Protein AF-A0A5D6YA56-F1 (afdb_monomer)

pLDDT: mean 70.54, std 14.32, range [42.66, 90.62]

Foldseek 3Di:
DDDDDDDDDPPPPPPPPPDPPPDPDPDDDDDPDPPQPDDPDVQWDWFQEVPQGIDIWHDAAFWFADQPGTFAQQDVSQNQGWHWDQDPVRGIGTYGHHDDPQQPPPLVDVQWDWDQDVPPGIDIDRDDD

Mean predicted aligned error: 18.01 Å

Sequence (129 aa):
MFGKKLIVIAATAALALGSISAKESTVHVRVHTNSKVVCNGPGQSPMSVEGAGTYCVSGQACVANIANGACPGPQPGLESGSHCGIVKTGVYGCKPGPPPAAGAAKCDGPGQSPMSVEGAGTYCVTGQA

Structure (mmCIF, N/CA/C/O backbone):
data_AF-A0A5D6YA56-F1
#
_entry.id   AF-A0A5D6YA56-F1
#
loop_
_atom_site.group_PDB
_atom_site.id
_atom_site.type_symbol
_atom_site.label_atom_id
_atom_site.label_alt_id
_atom_site.label_comp_id
_atom_site.label_asym_id
_atom_site.label_entity_id
_atom_site.label_seq_id
_atom_site.pdbx_PDB_ins_code
_atom_site.Cartn_x
_atom_site.Cartn_y
_atom_site.Cartn_z
_atom_site.occupancy
_atom_site.B_iso_or_equiv
_atom_site.auth_seq_id
_atom_site.auth_comp_id
_atom_site.auth_asym_id
_atom_site.auth_atom_id
_atom_site.pdbx_PDB_model_num
ATOM 1 N N . MET A 1 1 ? -78.489 -27.422 -23.782 1.00 45.56 1 MET A N 1
ATOM 2 C CA . MET A 1 1 ? -77.485 -28.030 -24.688 1.00 45.56 1 MET A CA 1
ATOM 3 C C . MET A 1 1 ? -77.069 -26.984 -25.720 1.00 45.56 1 MET A C 1
ATOM 5 O O . MET A 1 1 ? -77.927 -26.187 -26.064 1.00 45.56 1 MET A O 1
ATOM 9 N N . PHE A 1 2 ? -75.812 -27.021 -26.191 1.00 42.66 2 PHE A N 1
ATOM 10 C CA . PHE A 1 2 ? -75.129 -26.074 -27.110 1.00 42.66 2 PHE A CA 1
ATOM 11 C C . PHE A 1 2 ? -74.701 -24.743 -26.457 1.00 42.66 2 PHE A C 1
ATOM 13 O O . PHE A 1 2 ? -75.532 -23.903 -26.170 1.00 42.66 2 PHE A O 1
ATOM 20 N N . GLY A 1 3 ? -73.435 -24.446 -26.149 1.00 49.12 3 GLY A N 1
ATOM 21 C CA . GLY A 1 3 ? -72.171 -25.053 -26.558 1.00 49.12 3 GLY A CA 1
ATOM 22 C C . GLY A 1 3 ? -71.600 -24.407 -27.824 1.00 49.12 3 GLY A C 1
ATOM 23 O O . GLY A 1 3 ? -71.854 -24.932 -28.899 1.00 49.12 3 GLY A O 1
ATOM 24 N N . LYS A 1 4 ? -70.816 -23.323 -27.670 1.00 46.84 4 LYS A N 1
ATOM 25 C CA . LYS A 1 4 ? -69.603 -22.909 -28.434 1.00 46.84 4 LYS A CA 1
ATOM 26 C C . LYS A 1 4 ? -69.393 -21.393 -28.297 1.00 46.84 4 LYS A C 1
ATOM 28 O O . LYS A 1 4 ? -70.292 -20.615 -28.560 1.00 46.84 4 LYS A O 1
ATOM 33 N N . LYS A 1 5 ? -68.273 -20.987 -27.690 1.00 49.75 5 LYS A N 1
ATOM 34 C CA . LYS A 1 5 ? -67.079 -20.437 -28.368 1.00 49.75 5 LYS A CA 1
ATOM 35 C C . LYS A 1 5 ? -67.370 -19.177 -29.191 1.00 49.75 5 LYS A C 1
ATOM 37 O O . LYS A 1 5 ? -67.872 -19.303 -30.297 1.00 49.75 5 LYS A O 1
ATOM 42 N N . LEU A 1 6 ? -66.891 -18.028 -28.711 1.00 50.19 6 LEU A N 1
ATOM 43 C CA . LEU A 1 6 ? -66.033 -17.120 -29.486 1.00 50.19 6 LEU A CA 1
ATOM 44 C C . LEU A 1 6 ? -65.494 -16.016 -28.570 1.00 50.19 6 LEU A C 1
ATOM 46 O O . LEU A 1 6 ? -66.195 -15.097 -28.163 1.00 50.19 6 LEU A O 1
ATOM 50 N N . ILE A 1 7 ? -64.220 -16.175 -28.226 1.00 55.16 7 ILE A N 1
ATOM 51 C CA . ILE A 1 7 ? -63.355 -15.141 -27.672 1.00 55.16 7 ILE A CA 1
ATOM 52 C C . ILE A 1 7 ? -63.102 -14.156 -28.818 1.00 55.16 7 ILE A C 1
ATOM 54 O O . ILE A 1 7 ? -62.501 -14.541 -29.820 1.00 55.16 7 ILE A O 1
ATOM 58 N N . VAL A 1 8 ? -63.567 -12.913 -28.691 1.00 51.69 8 VAL A N 1
ATOM 59 C CA . VAL A 1 8 ? -63.155 -11.814 -29.572 1.00 51.69 8 VAL A CA 1
ATOM 60 C C . VAL A 1 8 ? -62.307 -10.860 -28.744 1.00 51.69 8 VAL A C 1
ATOM 62 O O . VAL A 1 8 ? -62.794 -10.152 -27.867 1.00 51.69 8 VAL A O 1
ATOM 65 N N . ILE A 1 9 ? -61.005 -10.913 -29.012 1.00 54.94 9 ILE A N 1
ATOM 66 C CA . ILE A 1 9 ? -59.979 -10.022 -28.481 1.00 54.94 9 ILE A CA 1
ATOM 67 C C . ILE A 1 9 ? -60.150 -8.679 -29.196 1.00 54.94 9 ILE A C 1
ATOM 69 O O . ILE A 1 9 ? -59.731 -8.530 -30.341 1.00 54.94 9 ILE A O 1
ATOM 73 N N . ALA A 1 10 ? -60.773 -7.704 -28.539 1.00 49.94 10 ALA A N 1
ATOM 74 C CA . ALA A 1 10 ? -60.704 -6.312 -28.967 1.00 49.94 10 ALA A CA 1
ATOM 75 C C . ALA A 1 10 ? -59.500 -5.667 -28.269 1.00 49.94 10 ALA A C 1
ATOM 77 O O . ALA A 1 10 ? -59.601 -5.165 -27.153 1.00 49.94 10 ALA A O 1
ATOM 78 N N . ALA A 1 11 ? -58.332 -5.736 -28.908 1.00 53.62 11 ALA A N 1
ATOM 79 C CA . ALA A 1 11 ? -57.149 -5.008 -28.470 1.00 53.62 11 ALA A CA 1
ATOM 80 C C . ALA A 1 11 ? -57.331 -3.516 -28.788 1.00 53.62 11 ALA A C 1
ATO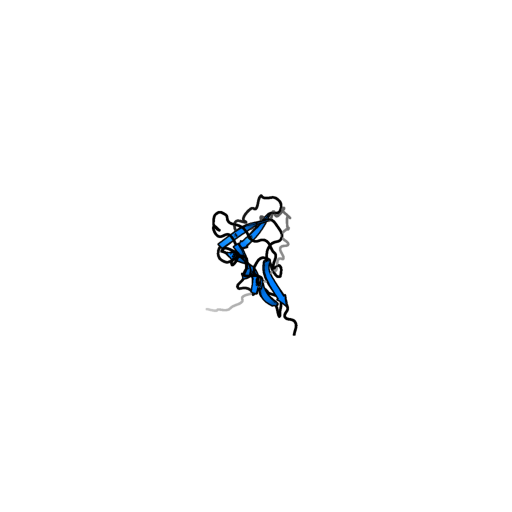M 82 O O . ALA A 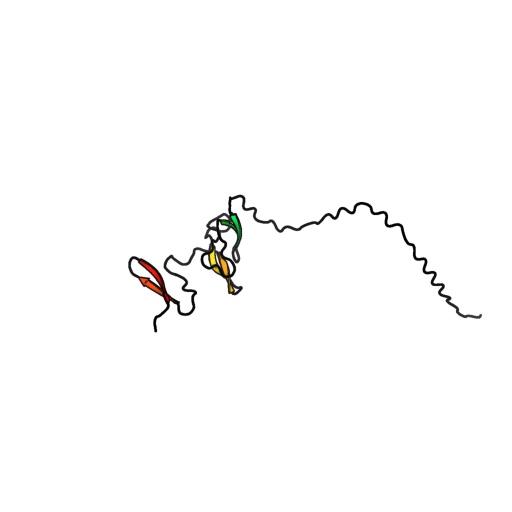1 11 ? -56.853 -3.014 -29.803 1.00 53.62 11 ALA A O 1
ATOM 83 N N . THR A 1 12 ? -58.048 -2.791 -27.931 1.00 56.16 12 THR A N 1
ATOM 84 C CA . THR A 1 12 ? -58.020 -1.328 -27.938 1.00 56.16 12 THR A CA 1
ATOM 85 C C . THR A 1 12 ? -56.740 -0.881 -27.246 1.00 56.16 12 THR A C 1
ATOM 87 O O . THR A 1 12 ? -56.694 -0.721 -26.027 1.00 56.16 12 THR A O 1
ATOM 90 N N . ALA A 1 13 ? -55.677 -0.712 -28.030 1.00 53.12 13 ALA A N 1
ATOM 91 C CA . ALA A 1 13 ? -54.475 -0.014 -27.601 1.00 53.12 13 ALA A CA 1
ATOM 92 C C . ALA A 1 13 ? -54.802 1.480 -27.450 1.00 53.12 13 ALA A C 1
ATOM 94 O O . ALA A 1 13 ? -54.577 2.280 -28.354 1.00 53.12 13 ALA A O 1
ATOM 95 N N . ALA A 1 14 ? -55.369 1.863 -26.306 1.00 55.91 14 ALA A N 1
ATOM 96 C CA . ALA A 1 14 ? -55.346 3.253 -25.887 1.00 55.91 14 ALA A CA 1
ATOM 97 C C . ALA A 1 14 ? -53.912 3.556 -25.437 1.00 55.91 14 ALA A C 1
ATOM 99 O O . ALA A 1 14 ? -53.522 3.227 -24.316 1.00 55.91 14 ALA A O 1
ATOM 100 N N . LEU A 1 15 ? -53.108 4.146 -26.328 1.00 51.22 15 LEU A N 1
ATOM 101 C CA . LEU A 1 15 ? -51.877 4.829 -25.937 1.00 51.22 15 LEU A CA 1
ATOM 102 C C . LEU A 1 15 ? -52.280 6.008 -25.046 1.00 51.22 15 LEU A C 1
ATOM 104 O O 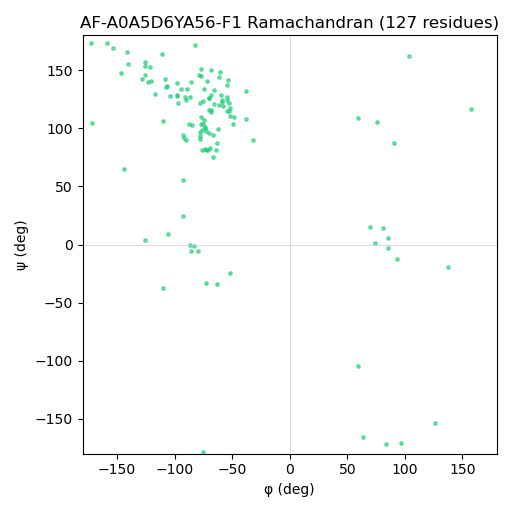. LEU A 1 15 ? -52.507 7.121 -25.517 1.00 51.22 15 LEU A O 1
ATOM 108 N N . ALA A 1 16 ? -52.415 5.750 -23.748 1.00 54.84 16 ALA A N 1
ATOM 109 C CA . ALA A 1 16 ? -52.488 6.795 -22.751 1.00 54.84 16 ALA A CA 1
ATOM 110 C C . ALA A 1 16 ? -51.118 7.485 -22.721 1.00 54.84 16 ALA A C 1
ATOM 112 O O . ALA A 1 16 ? -50.193 7.038 -22.046 1.00 54.84 16 ALA A O 1
ATOM 113 N N . LEU A 1 17 ? -50.982 8.574 -23.482 1.00 58.91 17 LEU A N 1
ATOM 114 C CA . LEU A 1 17 ? -49.954 9.588 -23.266 1.00 58.91 17 LEU A CA 1
ATOM 115 C C . LEU A 1 17 ? -50.284 10.275 -21.934 1.00 58.91 17 LEU A C 1
ATOM 117 O O . LEU A 1 17 ? -50.866 11.355 -21.891 1.00 58.91 17 LEU A O 1
ATOM 121 N N . GLY A 1 18 ? -49.993 9.577 -20.835 1.00 52.16 18 GLY A N 1
ATOM 122 C CA . GLY A 1 18 ? -50.039 10.133 -19.495 1.00 52.16 18 GLY A CA 1
ATOM 123 C C . GLY A 1 18 ? -49.027 11.264 -19.421 1.00 52.16 18 GLY A C 1
ATOM 124 O O . GLY A 1 18 ? -47.840 11.060 -19.675 1.00 52.16 18 GLY A O 1
ATOM 125 N N . SER A 1 19 ? -49.515 12.462 -19.126 1.00 55.66 19 SER A N 1
ATOM 126 C CA . SER A 1 19 ? -48.733 13.679 -18.968 1.00 55.66 19 SER A CA 1
ATOM 127 C C . SER A 1 19 ? -47.533 13.412 -18.058 1.00 55.66 19 SER A C 1
ATOM 129 O O . SER A 1 19 ? -47.697 13.221 -16.852 1.00 55.66 19 SER A O 1
ATOM 131 N N . ILE A 1 20 ? -46.319 13.409 -18.614 1.00 52.16 20 ILE A N 1
ATOM 132 C CA . ILE A 1 20 ? -45.094 13.448 -17.813 1.00 52.16 20 ILE A CA 1
ATOM 133 C C . ILE A 1 20 ? -44.976 14.849 -17.213 1.00 52.16 20 ILE A C 1
ATOM 135 O O . ILE A 1 20 ? -44.294 15.730 -17.726 1.00 52.16 20 ILE A O 1
ATOM 139 N N . SER A 1 21 ? -45.704 15.071 -16.120 1.00 53.81 21 SER A N 1
ATOM 140 C CA . SER A 1 21 ? -45.445 16.184 -15.220 1.00 53.81 21 SER A CA 1
ATOM 141 C C . SER A 1 21 ? -44.045 15.964 -14.661 1.00 53.81 21 SER A C 1
ATOM 143 O O . SER A 1 21 ? -43.862 15.148 -13.757 1.00 53.81 21 SER A O 1
ATOM 145 N N . ALA A 1 22 ? -43.058 16.654 -15.234 1.00 58.97 22 ALA A N 1
ATOM 146 C CA . ALA A 1 22 ? -41.681 16.672 -14.768 1.00 58.97 22 ALA A CA 1
ATOM 147 C C . ALA A 1 22 ? -41.635 17.312 -13.373 1.00 58.97 22 ALA A C 1
ATOM 149 O O . ALA A 1 22 ? -41.378 18.501 -13.210 1.00 58.97 22 ALA A O 1
ATOM 150 N N . LYS A 1 23 ? -41.953 16.514 -12.353 1.00 51.28 23 LYS A N 1
ATOM 151 C CA . LYS A 1 23 ? -41.644 16.839 -10.970 1.00 51.28 23 LYS A CA 1
ATOM 152 C C . LYS A 1 23 ? -40.152 16.585 -10.815 1.00 51.28 23 LYS A C 1
ATOM 154 O O . LYS A 1 23 ? -39.686 15.494 -11.133 1.00 51.28 23 LYS A O 1
ATOM 159 N N . GLU A 1 24 ? -39.429 17.614 -10.396 1.00 64.06 24 GLU A N 1
ATOM 160 C CA . GLU A 1 24 ? -38.013 17.571 -10.043 1.00 64.06 24 GLU A CA 1
ATOM 161 C C . GLU A 1 24 ? -37.688 16.258 -9.311 1.00 64.06 24 GLU A C 1
ATOM 163 O O . GLU A 1 24 ? -38.153 16.006 -8.199 1.00 64.06 24 GLU A O 1
ATOM 168 N N . SER A 1 25 ? -36.978 15.366 -10.003 1.00 62.69 25 SER A N 1
ATOM 169 C CA . SER A 1 25 ? -36.651 14.037 -9.501 1.00 62.69 25 SER A CA 1
ATOM 170 C C . SER A 1 25 ? -35.302 14.124 -8.807 1.00 62.69 25 SER A C 1
ATOM 172 O O . SER A 1 25 ? -34.255 13.993 -9.441 1.00 62.69 25 SER A O 1
ATOM 174 N N . THR A 1 26 ? -35.315 14.376 -7.500 1.00 69.69 26 THR A N 1
ATOM 175 C CA . THR A 1 26 ? -34.100 14.390 -6.685 1.00 69.69 26 THR A CA 1
ATOM 176 C C . THR A 1 26 ? -33.612 12.954 -6.475 1.00 69.69 26 THR A C 1
ATOM 178 O O . THR A 1 26 ? -34.132 12.180 -5.670 1.00 69.69 26 THR A O 1
ATOM 181 N N . VAL A 1 27 ? -32.605 12.553 -7.254 1.00 74.94 2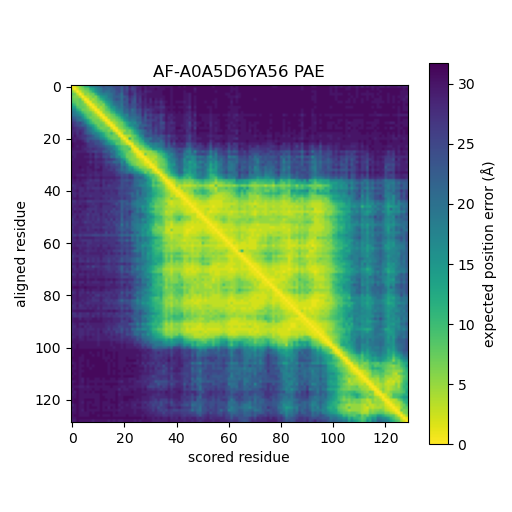7 VAL A N 1
ATOM 182 C CA . VAL A 1 27 ? -31.978 11.232 -7.130 1.00 74.94 27 VAL A CA 1
ATOM 183 C C . VAL A 1 27 ? -31.041 11.241 -5.925 1.00 74.94 27 VAL A C 1
ATOM 185 O O . VAL A 1 27 ? -29.932 11.770 -5.976 1.00 74.94 27 VAL A O 1
ATOM 188 N N . HIS A 1 28 ? -31.478 10.629 -4.828 1.00 70.69 28 HIS A N 1
ATOM 189 C CA . HIS A 1 28 ? -30.621 10.381 -3.673 1.00 70.69 28 HIS A CA 1
ATOM 190 C C . HIS A 1 28 ? -29.704 9.181 -3.948 1.00 70.69 28 HIS A C 1
ATOM 192 O O . HIS A 1 28 ? -30.090 8.027 -3.758 1.00 70.69 28 HIS A O 1
ATOM 198 N N . VAL A 1 29 ? -28.470 9.445 -4.385 1.00 80.31 29 VAL A N 1
ATOM 199 C CA . VAL A 1 29 ? -27.436 8.410 -4.520 1.00 80.31 29 VAL A CA 1
ATOM 200 C C . VAL A 1 29 ? -26.926 8.035 -3.126 1.00 80.31 29 VAL A C 1
ATOM 202 O O . VAL A 1 29 ? -26.194 8.794 -2.492 1.00 80.31 29 VAL A O 1
ATOM 205 N N . ARG A 1 30 ? -27.298 6.848 -2.633 1.00 68.25 30 ARG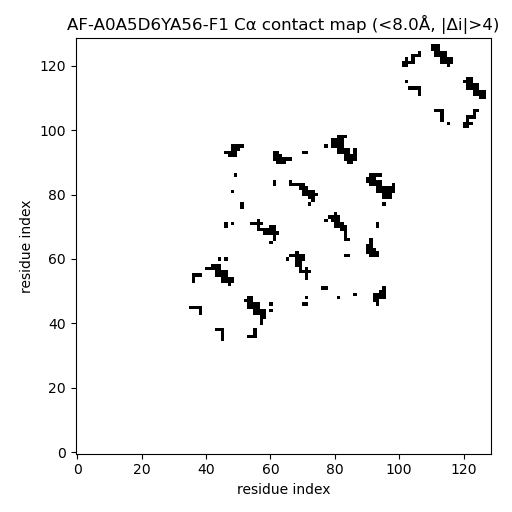 A N 1
ATOM 206 C CA . ARG A 1 30 ? -26.676 6.261 -1.438 1.00 68.25 30 ARG A CA 1
ATOM 207 C C . ARG A 1 30 ? -25.331 5.659 -1.823 1.00 68.25 30 ARG A C 1
ATOM 209 O O . ARG A 1 30 ? -25.255 4.510 -2.248 1.00 68.25 30 ARG A O 1
ATOM 216 N N . VAL A 1 31 ? -24.265 6.438 -1.672 1.00 74.00 31 VAL A N 1
ATOM 217 C CA . VAL A 1 31 ? -22.906 5.905 -1.780 1.00 74.00 31 VAL A CA 1
ATOM 218 C C . VAL A 1 31 ? -22.595 5.158 -0.487 1.00 74.00 31 VAL A C 1
ATOM 220 O O . VAL A 1 31 ? -22.433 5.760 0.571 1.00 74.00 31 VAL A O 1
ATOM 223 N N . HIS A 1 32 ? -22.515 3.833 -0.569 1.00 55.94 32 HIS A N 1
ATOM 224 C CA . HIS A 1 32 ? -21.925 3.020 0.488 1.00 55.94 32 HIS A CA 1
ATOM 225 C C . HIS A 1 32 ? -20.406 3.215 0.440 1.00 55.94 32 HIS A C 1
ATOM 227 O O . HIS A 1 32 ? -19.681 2.431 -0.167 1.00 55.94 32 HIS A O 1
ATOM 233 N N . THR A 1 33 ? -19.906 4.293 1.042 1.00 59.50 33 THR A N 1
ATOM 234 C CA . THR A 1 33 ? -18.469 4.431 1.275 1.00 59.50 33 THR A CA 1
ATOM 235 C C . THR A 1 33 ? -18.100 3.510 2.432 1.00 59.50 33 THR A C 1
ATOM 237 O O . THR A 1 33 ? -18.396 3.817 3.586 1.00 59.50 33 THR A O 1
ATOM 240 N N . ASN A 1 34 ? -17.482 2.364 2.129 1.00 62.34 34 ASN A N 1
ATOM 241 C CA . ASN A 1 34 ? -16.762 1.572 3.126 1.00 62.34 34 ASN A CA 1
ATOM 242 C C . ASN A 1 34 ? -15.789 2.525 3.834 1.00 62.34 34 ASN A C 1
ATOM 244 O O . ASN A 1 34 ? -14.994 3.157 3.141 1.00 62.34 34 ASN A O 1
ATOM 248 N N . SER A 1 35 ? -15.961 2.714 5.147 1.00 55.47 35 SER A N 1
ATOM 249 C CA . SER A 1 35 ? -15.332 3.731 5.998 1.00 55.47 35 SER A CA 1
ATOM 250 C C . SER A 1 35 ? -13.920 4.095 5.537 1.00 55.47 35 SER A C 1
ATOM 252 O O . SER A 1 35 ? -12.936 3.462 5.913 1.00 55.47 35 SER A O 1
ATOM 254 N N . LYS A 1 36 ? -13.824 5.104 4.665 1.00 56.28 36 LYS A N 1
ATOM 255 C CA . LYS A 1 36 ? -12.556 5.544 4.094 1.00 56.28 36 LYS A CA 1
ATOM 256 C C . LYS A 1 36 ? -11.744 6.099 5.246 1.00 56.28 36 LYS A C 1
ATOM 258 O O . LYS A 1 36 ? -12.181 7.050 5.888 1.00 56.28 36 LYS A O 1
ATOM 263 N N . VAL A 1 37 ? -10.573 5.523 5.497 1.00 71.81 37 VAL A N 1
ATOM 264 C CA . VAL A 1 37 ? -9.609 6.115 6.422 1.00 71.81 37 VAL A CA 1
ATOM 265 C C . VAL A 1 37 ? -9.373 7.561 5.982 1.00 71.81 37 VAL A C 1
ATOM 267 O O . VAL A 1 37 ? -8.941 7.828 4.854 1.00 71.81 37 VAL A O 1
ATOM 270 N N . VAL A 1 38 ? -9.771 8.499 6.844 1.00 76.75 38 VAL A N 1
ATOM 271 C CA . VAL A 1 38 ? -9.646 9.932 6.589 1.00 76.75 38 VAL A CA 1
ATOM 272 C C . VAL A 1 38 ? -8.265 10.357 7.057 1.00 76.75 38 VAL A C 1
ATOM 274 O O . VAL A 1 38 ? -8.002 10.478 8.251 1.00 76.75 38 VAL A O 1
ATOM 277 N N . CYS A 1 39 ? -7.373 10.560 6.096 1.00 84.12 39 CYS A N 1
ATOM 278 C CA . CYS A 1 39 ? -6.040 11.069 6.358 1.00 84.12 39 CYS A CA 1
ATOM 279 C C . CYS A 1 39 ? -6.087 12.594 6.415 1.00 84.12 39 CYS A C 1
ATOM 281 O O . CYS A 1 39 ? -6.202 13.254 5.388 1.00 84.12 39 CYS A O 1
ATOM 283 N N . ASN A 1 40 ? -6.046 13.136 7.631 1.00 81.00 40 ASN A N 1
ATOM 284 C CA . ASN A 1 40 ? -6.163 14.575 7.889 1.00 81.00 40 ASN A CA 1
ATOM 285 C C . ASN A 1 40 ? -4.821 15.319 7.784 1.00 81.00 40 ASN A C 1
ATOM 287 O O . ASN A 1 40 ? -4.785 16.542 7.900 1.00 81.00 40 ASN A O 1
ATOM 291 N N . GLY A 1 41 ? -3.710 14.599 7.600 1.00 78.12 41 GLY A N 1
ATOM 292 C CA . GLY A 1 41 ? -2.394 15.214 7.455 1.00 78.12 41 GLY A CA 1
ATOM 293 C C . GLY A 1 41 ? -2.178 15.807 6.055 1.00 78.12 41 GLY A C 1
ATOM 294 O O . GLY A 1 41 ? -2.631 15.224 5.066 1.00 78.12 41 GLY A O 1
ATOM 295 N N . PRO A 1 42 ? -1.456 16.936 5.933 1.00 74.81 42 PRO A N 1
ATOM 296 C CA . PRO A 1 42 ? -1.109 17.504 4.636 1.00 74.81 42 PRO A CA 1
ATOM 297 C C . PRO A 1 42 ? -0.280 16.503 3.822 1.00 74.81 42 PRO A C 1
ATOM 299 O O . PRO A 1 42 ? 0.708 15.955 4.309 1.00 74.81 42 PRO A O 1
ATOM 302 N N . GLY A 1 43 ? -0.703 16.246 2.582 1.00 77.56 43 GLY A N 1
ATOM 303 C CA . GLY A 1 43 ? -0.026 15.300 1.691 1.00 77.56 43 GLY A CA 1
ATOM 304 C C . GLY A 1 43 ? -0.159 13.829 2.099 1.00 77.56 43 GLY A C 1
ATOM 305 O O . GLY A 1 43 ? 0.594 12.998 1.589 1.00 77.56 43 GLY A O 1
ATOM 306 N N . GLN A 1 44 ? -1.091 13.492 2.999 1.00 86.12 44 GLN A N 1
ATOM 307 C CA . GLN A 1 44 ? -1.386 12.101 3.316 1.00 86.12 44 GLN A CA 1
ATOM 308 C C . GLN A 1 44 ? -2.405 11.502 2.352 1.00 86.12 44 GLN A C 1
ATOM 310 O O . GLN A 1 44 ? -3.410 12.121 2.003 1.00 86.12 44 GLN A O 1
ATOM 315 N N . SER A 1 45 ? -2.168 10.253 1.970 1.00 85.38 45 SER A N 1
ATOM 316 C CA . SER A 1 45 ? -3.094 9.447 1.183 1.00 85.38 45 SER A CA 1
ATOM 317 C C . SER A 1 45 ? -3.387 8.127 1.894 1.00 85.38 45 SER A C 1
ATOM 319 O O . SER A 1 45 ? -2.510 7.586 2.573 1.00 85.38 45 SER A O 1
ATOM 321 N N . PRO A 1 46 ? -4.614 7.593 1.765 1.00 86.25 46 PRO A N 1
ATOM 322 C CA . PRO A 1 46 ? -4.919 6.261 2.260 1.00 86.25 46 PRO A CA 1
ATOM 323 C C . PRO A 1 46 ? -4.167 5.226 1.415 1.00 86.25 46 PRO A C 1
ATOM 325 O O . PRO A 1 46 ? -4.273 5.232 0.190 1.00 86.25 46 PRO A O 1
ATOM 328 N N . MET A 1 47 ? -3.438 4.326 2.069 1.00 86.94 47 MET A N 1
ATOM 329 C CA . MET A 1 47 ? -2.766 3.191 1.447 1.00 86.94 47 MET A CA 1
ATOM 330 C C . MET A 1 47 ? -3.212 1.876 2.061 1.00 86.94 47 MET A C 1
ATOM 332 O O . MET A 1 47 ? -3.352 1.766 3.277 1.00 86.94 47 MET A O 1
ATOM 336 N N . SER A 1 48 ? -3.397 0.867 1.212 1.00 87.00 48 SER A N 1
ATOM 337 C CA . SER A 1 48 ? -3.749 -0.479 1.651 1.00 87.00 48 SER A CA 1
ATOM 338 C C . SER A 1 48 ? -2.491 -1.317 1.873 1.00 87.00 48 SER A C 1
ATOM 340 O O . SER A 1 48 ? -1.628 -1.410 1.001 1.00 87.00 48 SER A O 1
ATOM 342 N N . VAL A 1 49 ? -2.389 -1.911 3.056 1.00 86.31 49 VAL A N 1
ATOM 343 C CA . VAL A 1 49 ? -1.321 -2.815 3.473 1.00 86.31 49 VAL A CA 1
ATOM 344 C C . VAL A 1 49 ? -1.858 -4.242 3.431 1.00 86.31 49 VAL A C 1
ATOM 346 O O . VAL A 1 49 ? -2.904 -4.540 4.018 1.00 86.31 49 VAL A O 1
ATOM 349 N N . GLU A 1 50 ? -1.140 -5.128 2.740 1.00 86.56 50 GLU A N 1
ATOM 350 C CA . GLU A 1 50 ? -1.558 -6.512 2.504 1.00 86.56 50 GLU A CA 1
ATOM 351 C C . GLU A 1 50 ? -1.868 -7.230 3.829 1.00 86.56 50 GLU A C 1
ATOM 353 O O . GLU A 1 50 ? -0.988 -7.441 4.655 1.00 86.56 50 GLU A O 1
ATOM 358 N N . GLY A 1 51 ? -3.126 -7.617 4.051 1.00 81.94 51 GLY A N 1
ATOM 359 C CA . GLY A 1 51 ? -3.525 -8.366 5.248 1.00 81.94 51 GLY A CA 1
ATOM 360 C C . GLY A 1 51 ? -3.592 -7.563 6.554 1.00 81.94 51 GLY A C 1
ATOM 361 O O . GLY A 1 51 ? -3.941 -8.148 7.573 1.00 81.94 51 GLY A O 1
ATOM 362 N N . ALA A 1 52 ? -3.310 -6.255 6.535 1.00 84.25 52 ALA A N 1
ATOM 363 C CA . ALA A 1 52 ? -3.436 -5.388 7.711 1.00 84.25 52 ALA A CA 1
ATOM 364 C C . ALA A 1 52 ? -4.605 -4.393 7.587 1.00 84.25 52 ALA A C 1
ATOM 366 O O . ALA A 1 52 ? -5.326 -4.165 8.552 1.00 84.25 52 ALA A O 1
ATOM 367 N N . GLY A 1 53 ? -4.860 -3.860 6.386 1.00 85.94 53 GLY A N 1
ATOM 368 C CA . GLY A 1 53 ? -5.969 -2.933 6.141 1.00 85.94 53 GLY A CA 1
ATOM 369 C C . GLY A 1 53 ? -5.511 -1.633 5.495 1.00 85.94 53 GLY A C 1
ATOM 370 O O . GLY A 1 53 ? -4.511 -1.611 4.785 1.00 85.94 53 GLY A O 1
ATOM 371 N N . THR A 1 54 ? -6.254 -0.548 5.700 1.00 87.62 54 THR A N 1
ATOM 372 C CA . THR A 1 54 ? -5.950 0.761 5.104 1.00 87.62 54 THR A CA 1
ATOM 373 C C . THR A 1 54 ? -5.403 1.705 6.166 1.00 87.62 54 THR A C 1
ATOM 375 O O . THR A 1 54 ? -5.953 1.787 7.257 1.00 87.62 54 THR A O 1
ATOM 378 N N . TYR A 1 55 ? -4.347 2.439 5.834 1.00 88.88 55 TYR A N 1
ATOM 379 C CA . TYR A 1 55 ? -3.634 3.333 6.743 1.00 88.88 55 TYR A CA 1
ATOM 380 C C . TYR A 1 55 ? -3.211 4.606 6.025 1.00 88.88 55 TYR A C 1
ATOM 382 O O . TYR A 1 55 ? -3.208 4.664 4.798 1.00 88.88 55 TYR A O 1
ATOM 390 N N . CYS A 1 56 ? -2.823 5.630 6.775 1.00 89.25 56 CYS A N 1
ATOM 391 C CA . CYS A 1 56 ? -2.356 6.875 6.180 1.00 89.25 56 CYS A CA 1
ATOM 392 C C . CYS A 1 56 ? -0.850 6.846 5.939 1.00 89.25 56 CYS A C 1
ATOM 394 O O . CYS A 1 56 ? -0.074 6.469 6.820 1.00 89.25 56 CYS A O 1
ATOM 396 N N . VAL A 1 57 ? -0.442 7.272 4.744 1.00 89.31 57 VAL A N 1
ATOM 397 C CA . VAL A 1 57 ? 0.961 7.444 4.364 1.00 89.31 57 VAL A CA 1
ATOM 398 C C . VAL A 1 57 ? 1.176 8.836 3.789 1.00 89.31 57 VAL A C 1
ATOM 400 O O . VAL A 1 57 ? 0.321 9.349 3.070 1.00 89.31 57 VAL A O 1
ATOM 403 N N . SER A 1 58 ? 2.317 9.440 4.103 1.00 87.06 58 SER A N 1
ATOM 404 C CA . SER A 1 58 ? 2.764 10.692 3.494 1.00 87.06 58 SER A CA 1
ATOM 405 C C . SER A 1 58 ? 3.749 10.402 2.363 1.00 87.06 58 SER A C 1
ATOM 407 O O . SER A 1 58 ? 4.640 9.569 2.524 1.00 87.06 58 SER A O 1
ATOM 409 N N . GLY A 1 59 ? 3.636 11.131 1.253 1.00 84.56 59 GLY A N 1
ATOM 410 C CA . GLY A 1 59 ? 4.544 11.011 0.108 1.00 84.56 59 GLY A CA 1
ATOM 411 C C . GLY A 1 59 ? 4.022 10.106 -1.011 1.00 84.56 59 GLY A C 1
ATOM 412 O O . GLY A 1 59 ? 2.858 9.711 -1.030 1.00 84.56 59 GLY A O 1
ATOM 413 N N . GLN A 1 60 ? 4.885 9.815 -1.988 1.00 85.44 60 GLN A N 1
ATOM 414 C CA . GLN A 1 60 ? 4.531 8.996 -3.149 1.00 85.44 60 GLN A CA 1
ATOM 415 C C . GLN A 1 60 ? 4.295 7.549 -2.715 1.00 85.44 60 GLN A C 1
ATOM 417 O O . GLN A 1 60 ? 5.234 6.889 -2.289 1.00 85.44 60 GLN A O 1
ATOM 422 N N . ALA A 1 61 ? 3.068 7.049 -2.832 1.00 86.31 61 ALA A N 1
ATOM 423 C CA . ALA A 1 61 ? 2.725 5.697 -2.400 1.00 86.31 61 ALA A CA 1
ATOM 424 C C . ALA A 1 61 ? 3.506 4.609 -3.165 1.00 86.31 61 ALA A C 1
ATOM 426 O O . ALA A 1 61 ? 3.741 4.722 -4.370 1.00 86.31 61 ALA A O 1
ATOM 427 N N . CYS A 1 62 ? 3.863 3.529 -2.466 1.00 89.44 62 CYS A N 1
ATOM 428 C CA . CYS A 1 62 ? 4.338 2.287 -3.079 1.00 89.44 62 CYS A CA 1
ATOM 429 C C . CYS A 1 62 ? 3.176 1.588 -3.795 1.00 89.44 62 CYS A C 1
ATOM 431 O O . CYS A 1 62 ? 2.370 0.896 -3.172 1.00 89.44 62 CYS A O 1
ATOM 433 N N . VAL A 1 63 ? 3.060 1.823 -5.102 1.00 86.06 63 VAL A N 1
ATOM 434 C CA . VAL A 1 63 ? 2.002 1.261 -5.944 1.00 86.06 63 VAL A CA 1
ATOM 435 C C . VAL A 1 63 ? 2.520 0.988 -7.355 1.00 86.06 63 VAL A C 1
ATOM 437 O O . VAL A 1 63 ? 3.361 1.720 -7.880 1.00 86.06 63 VAL A O 1
ATOM 440 N N . ALA A 1 64 ? 1.986 -0.055 -7.990 1.00 85.00 64 ALA A N 1
ATOM 441 C CA . ALA A 1 64 ? 2.287 -0.440 -9.368 1.00 85.00 64 ALA A CA 1
ATOM 442 C C . ALA A 1 64 ? 3.782 -0.738 -9.591 1.00 85.00 64 ALA A C 1
ATOM 444 O O . ALA A 1 64 ? 4.250 -1.793 -9.176 1.00 85.00 64 ALA A O 1
ATOM 445 N N . ASN A 1 65 ? 4.516 0.174 -10.235 1.00 80.50 65 ASN A N 1
ATOM 446 C CA . ASN A 1 65 ? 5.938 0.023 -10.578 1.00 80.50 65 ASN A CA 1
ATOM 447 C C . ASN A 1 65 ? 6.864 0.867 -9.683 1.00 80.50 65 ASN A C 1
ATOM 449 O O . ASN A 1 65 ? 8.046 1.025 -9.977 1.00 80.50 65 ASN A O 1
ATOM 453 N N . ILE A 1 66 ? 6.328 1.463 -8.615 1.00 78.56 66 ILE A N 1
ATOM 454 C CA . ILE A 1 66 ? 7.069 2.379 -7.749 1.00 78.56 66 ILE A CA 1
ATOM 455 C C . ILE A 1 66 ? 7.688 1.598 -6.585 1.00 78.56 66 ILE A C 1
ATOM 457 O O . ILE A 1 66 ? 7.054 1.408 -5.548 1.00 78.56 66 ILE A O 1
ATOM 461 N N . ALA A 1 67 ? 8.949 1.196 -6.752 1.00 77.69 67 ALA A N 1
ATOM 462 C CA . ALA A 1 67 ? 9.720 0.470 -5.737 1.00 77.69 67 ALA A CA 1
ATOM 463 C C . ALA A 1 67 ? 10.156 1.346 -4.546 1.00 77.69 67 ALA A C 1
ATOM 465 O O . ALA A 1 67 ? 10.206 0.883 -3.411 1.00 77.69 67 ALA A O 1
ATOM 466 N N . ASN A 1 68 ? 10.429 2.632 -4.790 1.00 77.38 68 ASN A N 1
ATOM 467 C CA . ASN A 1 68 ? 10.857 3.596 -3.763 1.00 77.38 68 ASN A CA 1
ATOM 468 C C . ASN A 1 68 ? 9.678 4.366 -3.148 1.00 77.38 68 ASN A C 1
ATOM 470 O O . ASN A 1 68 ? 9.826 5.504 -2.704 1.00 77.38 68 ASN A O 1
ATOM 474 N N . GLY A 1 69 ? 8.480 3.788 -3.199 1.00 82.94 69 GLY A N 1
ATOM 475 C CA . GLY A 1 69 ? 7.290 4.427 -2.663 1.00 82.94 69 GLY A CA 1
ATOM 476 C C . GLY A 1 69 ? 7.229 4.333 -1.141 1.00 82.94 69 GLY A C 1
ATOM 477 O O . GLY A 1 69 ? 7.715 3.384 -0.527 1.00 82.94 69 GLY A O 1
ATOM 478 N N . ALA A 1 70 ? 6.592 5.320 -0.529 1.00 87.81 70 ALA A N 1
ATOM 479 C CA . ALA A 1 70 ? 6.317 5.358 0.890 1.00 87.81 70 ALA A CA 1
ATOM 480 C C . ALA A 1 70 ? 5.222 4.348 1.256 1.00 87.81 70 ALA A C 1
ATOM 482 O O . ALA A 1 70 ? 4.217 4.198 0.549 1.00 87.81 70 ALA A O 1
ATOM 483 N N . CYS A 1 71 ? 5.414 3.703 2.405 1.00 89.12 71 CYS A N 1
ATOM 484 C CA . CYS A 1 71 ? 4.426 2.856 3.053 1.00 89.12 71 CYS A CA 1
ATOM 485 C C . CYS A 1 71 ? 4.113 3.372 4.464 1.00 89.12 71 CYS A C 1
ATOM 487 O O . CYS A 1 71 ? 4.953 4.040 5.074 1.00 89.12 71 CYS A O 1
ATOM 489 N N . PRO A 1 72 ? 2.903 3.103 4.982 1.00 87.44 72 PRO A N 1
ATOM 490 C CA . PRO A 1 72 ? 2.516 3.499 6.328 1.00 87.44 72 PRO A CA 1
ATOM 491 C C . PRO A 1 72 ? 3.507 3.000 7.390 1.00 87.44 72 PRO A C 1
ATOM 493 O O . PRO A 1 72 ? 3.809 1.806 7.469 1.00 87.44 72 PRO A O 1
ATOM 496 N N . GLY A 1 73 ? 3.999 3.920 8.220 1.00 84.00 73 GLY A N 1
ATOM 497 C CA . GLY A 1 73 ? 4.829 3.590 9.377 1.00 84.00 73 GLY A CA 1
ATOM 498 C C . GLY A 1 73 ? 4.021 3.002 10.543 1.00 84.00 73 GLY A C 1
ATOM 499 O O . GLY A 1 73 ? 2.797 2.850 10.428 1.00 84.00 73 GLY A O 1
ATOM 500 N N . PRO A 1 74 ? 4.696 2.695 11.667 1.00 83.75 74 PRO A N 1
ATOM 501 C CA . PRO A 1 74 ? 4.062 2.211 12.887 1.00 83.75 74 PRO A CA 1
ATOM 502 C C . PRO A 1 74 ? 2.922 3.122 13.349 1.00 83.75 74 PRO A C 1
ATOM 504 O O . PRO A 1 74 ? 3.120 4.315 13.574 1.00 83.75 74 PRO A O 1
ATOM 507 N N . GLN A 1 75 ? 1.722 2.561 13.465 1.00 84.31 75 GLN A N 1
ATOM 508 C CA . GLN A 1 75 ? 0.516 3.274 13.897 1.00 84.31 75 GLN A CA 1
ATOM 509 C C . GLN A 1 75 ? -0.480 2.296 14.543 1.00 84.31 75 GLN A C 1
ATOM 511 O O . GLN A 1 75 ? -0.274 1.083 14.447 1.00 84.31 75 GLN A O 1
ATOM 516 N N . PRO A 1 76 ? -1.556 2.767 15.203 1.00 79.75 76 PRO A N 1
ATOM 517 C CA . PRO A 1 76 ? -2.553 1.878 15.793 1.00 79.75 76 PRO A CA 1
ATOM 518 C C . PRO A 1 76 ? -3.114 0.895 14.755 1.00 79.75 76 PRO A C 1
ATOM 520 O O . PRO A 1 76 ? -3.586 1.300 13.694 1.00 79.75 76 PRO A O 1
ATOM 523 N N . GLY A 1 77 ? -3.024 -0.404 15.049 1.00 80.69 77 GLY A N 1
ATOM 524 C CA . GLY A 1 77 ? -3.401 -1.484 14.128 1.00 80.69 77 GLY A CA 1
ATOM 525 C C . GLY A 1 77 ? -2.306 -1.918 13.143 1.00 80.69 77 GLY A C 1
ATOM 526 O O . GLY A 1 77 ? -2.534 -2.857 12.390 1.00 80.69 77 GLY A O 1
ATOM 527 N N . LEU A 1 78 ? -1.135 -1.277 13.139 1.00 81.12 78 LEU A N 1
ATOM 528 C CA . LEU A 1 78 ? 0.043 -1.640 12.344 1.00 81.12 78 LEU A CA 1
ATOM 529 C C . LEU A 1 78 ? 1.316 -1.356 13.154 1.00 81.12 78 LEU A C 1
ATOM 531 O O . LEU A 1 78 ? 2.109 -0.481 12.815 1.00 81.12 78 LEU A O 1
ATOM 535 N N . GLU A 1 79 ? 1.502 -2.073 14.261 1.00 82.12 79 GLU A N 1
ATOM 536 C CA . GLU A 1 79 ? 2.583 -1.806 15.226 1.00 82.12 79 GLU A CA 1
ATOM 537 C C . GLU A 1 79 ? 3.979 -1.998 14.624 1.00 82.12 79 GLU A C 1
ATOM 539 O O . GLU A 1 79 ? 4.910 -1.259 14.928 1.00 82.12 79 GLU A O 1
ATOM 544 N N . SER A 1 80 ? 4.120 -2.956 13.708 1.00 79.88 80 SER A N 1
ATOM 545 C CA . SER A 1 80 ? 5.376 -3.215 13.000 1.00 79.88 80 SER A CA 1
ATOM 546 C C . SER A 1 80 ? 5.612 -2.299 11.793 1.00 79.88 80 SER A C 1
ATOM 548 O O . SER A 1 80 ? 6.635 -2.433 11.122 1.00 79.88 80 SER A O 1
ATOM 550 N N . GLY A 1 81 ? 4.673 -1.397 11.484 1.00 85.75 81 GLY A N 1
ATOM 551 C CA . GLY A 1 81 ? 4.677 -0.630 10.241 1.00 85.75 81 GLY A CA 1
ATOM 552 C C . GLY A 1 81 ? 4.512 -1.511 8.998 1.00 85.75 81 GLY A C 1
ATOM 553 O O . GLY A 1 81 ? 4.118 -2.681 9.067 1.00 85.75 81 GLY A O 1
ATOM 554 N N . SER A 1 82 ? 4.798 -0.927 7.839 1.00 86.56 82 SER A N 1
ATOM 555 C CA . SER A 1 82 ? 4.798 -1.629 6.560 1.00 86.56 82 SER A CA 1
ATOM 556 C C . SER A 1 82 ? 5.954 -1.185 5.674 1.00 86.56 82 SER A C 1
ATOM 558 O O . SER A 1 82 ? 6.464 -0.072 5.800 1.00 86.56 82 SER A O 1
ATOM 560 N N . HIS A 1 83 ? 6.360 -2.059 4.760 1.00 86.56 83 HIS A N 1
ATOM 561 C CA . HIS A 1 83 ? 7.435 -1.807 3.808 1.00 86.56 83 HIS A CA 1
ATOM 562 C C . HIS A 1 83 ? 6.969 -2.051 2.374 1.00 86.56 83 HIS A C 1
ATOM 564 O O . HIS A 1 83 ? 6.054 -2.838 2.125 1.00 86.56 83 HIS A O 1
ATOM 570 N N . CYS A 1 84 ? 7.614 -1.373 1.427 1.00 88.12 84 CYS A N 1
ATOM 571 C CA . CYS A 1 84 ? 7.337 -1.547 0.008 1.00 88.12 84 CYS A CA 1
ATOM 572 C C . CYS A 1 84 ? 7.920 -2.876 -0.490 1.00 88.12 84 CYS A C 1
ATOM 574 O O . CYS A 1 84 ? 9.065 -3.225 -0.195 1.00 88.12 84 CYS A O 1
ATOM 576 N N . GLY A 1 85 ? 7.132 -3.637 -1.243 1.00 86.12 85 GLY A N 1
ATOM 577 C CA . GLY A 1 85 ? 7.584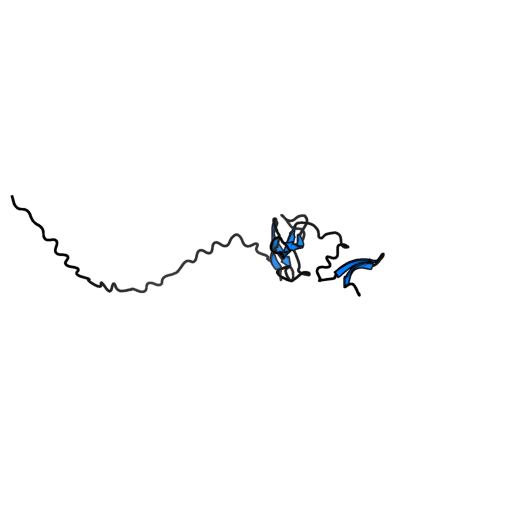 -4.868 -1.875 1.00 86.12 85 GLY A CA 1
ATOM 578 C C . GLY A 1 85 ? 6.546 -5.444 -2.827 1.00 86.12 85 GLY A C 1
ATOM 579 O O . GLY A 1 85 ? 5.419 -4.965 -2.904 1.00 86.12 85 GLY A O 1
ATOM 580 N N . ILE A 1 86 ? 6.916 -6.497 -3.553 1.00 82.62 86 ILE A N 1
ATOM 581 C CA . ILE A 1 86 ? 5.980 -7.200 -4.433 1.00 82.62 86 ILE A CA 1
ATOM 582 C C . ILE A 1 86 ? 4.925 -7.926 -3.580 1.00 82.62 86 ILE A C 1
ATOM 584 O O . ILE A 1 86 ? 5.246 -8.825 -2.788 1.00 82.62 86 ILE A O 1
ATOM 588 N N . VAL A 1 87 ? 3.667 -7.508 -3.721 1.00 84.00 87 VAL A N 1
ATOM 589 C CA . VAL A 1 87 ? 2.497 -8.157 -3.106 1.00 84.00 87 VAL A CA 1
ATOM 590 C C . VAL A 1 87 ? 2.047 -9.356 -3.948 1.00 84.00 87 VAL A C 1
ATOM 592 O O . VAL A 1 87 ? 2.537 -9.567 -5.056 1.00 84.00 87 VAL A O 1
ATOM 595 N N . LYS A 1 88 ? 1.097 -10.158 -3.449 1.00 80.12 88 LYS A N 1
ATOM 596 C CA . LYS A 1 88 ? 0.610 -11.384 -4.134 1.00 80.12 88 LYS A CA 1
ATOM 597 C C . LYS A 1 88 ? 0.175 -11.193 -5.591 1.00 80.12 88 LYS A C 1
ATOM 599 O O . LYS A 1 88 ? 0.180 -12.148 -6.357 1.00 80.12 88 LYS A O 1
ATOM 604 N N . THR A 1 89 ? -0.212 -9.979 -5.969 1.00 82.69 89 THR A N 1
ATOM 605 C CA . THR A 1 89 ? -0.636 -9.627 -7.329 1.00 82.69 89 THR A CA 1
ATOM 606 C C . THR A 1 89 ? 0.526 -9.405 -8.302 1.00 82.69 89 THR A C 1
ATOM 608 O O . THR A 1 89 ? 0.276 -9.219 -9.488 1.00 82.69 89 THR A O 1
ATOM 611 N N . GLY A 1 90 ? 1.780 -9.427 -7.839 1.00 82.38 90 GLY A N 1
ATOM 612 C CA . GLY A 1 90 ? 2.965 -9.264 -8.689 1.00 82.38 90 GLY A CA 1
ATOM 613 C C . GLY A 1 90 ? 3.372 -7.812 -8.959 1.00 82.38 90 GLY A C 1
ATOM 614 O O . GLY A 1 90 ? 4.296 -7.581 -9.730 1.00 82.38 90 GLY A O 1
ATOM 615 N N . VAL A 1 91 ? 2.717 -6.837 -8.322 1.00 87.00 91 VAL A N 1
ATOM 616 C CA . VAL A 1 91 ? 3.068 -5.406 -8.387 1.00 87.00 91 VAL A CA 1
ATOM 617 C C . VAL A 1 91 ? 3.615 -4.913 -7.049 1.00 87.00 91 VAL A C 1
ATOM 619 O O . VAL A 1 91 ? 3.424 -5.566 -6.019 1.00 87.00 91 VAL A O 1
ATOM 622 N N . TYR A 1 92 ? 4.273 -3.753 -7.042 1.00 86.38 92 TYR A N 1
ATOM 623 C CA . TYR A 1 92 ? 4.695 -3.105 -5.802 1.00 86.38 92 TYR A CA 1
ATOM 624 C C . TYR A 1 92 ? 3.481 -2.666 -4.974 1.00 86.38 92 TYR A C 1
ATOM 626 O O . TYR A 1 92 ? 2.538 -2.057 -5.487 1.00 86.38 92 TYR A O 1
ATOM 634 N N . GLY A 1 93 ? 3.524 -2.986 -3.683 1.00 88.19 93 GLY A N 1
ATOM 635 C CA . GLY A 1 93 ? 2.538 -2.615 -2.678 1.00 88.19 93 GLY A CA 1
ATOM 636 C C . GLY A 1 93 ? 3.120 -2.686 -1.265 1.00 88.19 93 GLY A C 1
ATOM 637 O O . GLY A 1 93 ? 4.251 -3.127 -1.052 1.00 88.19 93 GLY A O 1
ATOM 638 N N . CYS A 1 94 ? 2.348 -2.243 -0.277 1.00 90.62 94 CYS A N 1
ATOM 639 C CA . CYS A 1 94 ? 2.798 -2.241 1.111 1.00 90.62 94 CYS A CA 1
ATOM 640 C C . CYS A 1 94 ? 2.511 -3.581 1.789 1.00 90.62 94 CYS A C 1
ATOM 642 O O . CYS A 1 94 ? 1.369 -4.045 1.816 1.00 90.62 94 CYS A O 1
ATOM 644 N N . LYS A 1 95 ? 3.543 -4.181 2.382 1.00 88.12 95 LYS A N 1
ATOM 645 C CA . LYS A 1 95 ? 3.445 -5.411 3.171 1.00 88.12 95 LYS A CA 1
ATOM 646 C C . LYS A 1 95 ? 3.640 -5.109 4.653 1.00 88.12 95 LYS A C 1
ATOM 648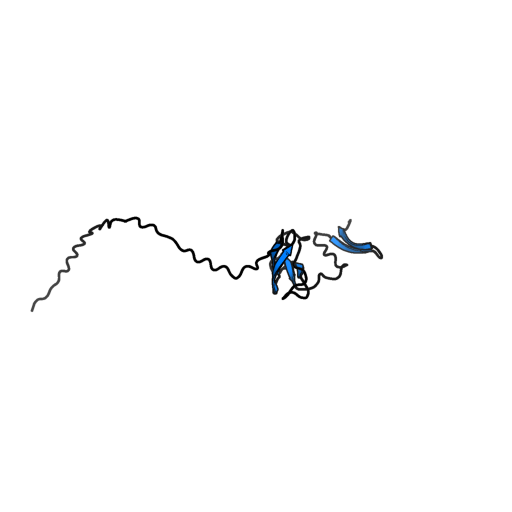 O O . LYS A 1 95 ? 4.463 -4.255 4.981 1.00 88.12 95 LYS A O 1
ATOM 653 N N . PRO A 1 96 ? 2.909 -5.786 5.548 1.00 86.25 96 PRO A N 1
ATOM 654 C CA . PRO A 1 96 ? 3.056 -5.593 6.979 1.00 86.25 96 PRO A CA 1
ATOM 655 C C . PRO A 1 96 ? 4.410 -6.121 7.450 1.00 86.25 96 PRO A C 1
ATOM 657 O O . PRO A 1 96 ? 4.953 -7.078 6.890 1.00 86.25 96 PRO A O 1
ATOM 660 N N . GLY A 1 97 ? 4.927 -5.504 8.507 1.00 81.25 97 GLY A N 1
ATOM 661 C CA . GLY A 1 97 ? 6.192 -5.882 9.120 1.00 81.25 97 GLY A CA 1
ATOM 662 C C . GLY A 1 97 ? 7.330 -4.925 8.771 1.00 81.25 97 GLY A C 1
ATOM 663 O O . GLY A 1 97 ? 7.241 -4.172 7.791 1.00 81.25 97 GLY A O 1
ATOM 664 N N . PRO A 1 98 ? 8.412 -4.965 9.566 1.00 66.38 98 PRO A N 1
ATOM 665 C CA . PRO A 1 98 ? 9.568 -4.125 9.326 1.00 66.38 98 PRO A CA 1
ATOM 666 C C . PRO A 1 98 ? 10.163 -4.439 7.947 1.00 66.38 98 PRO A C 1
ATOM 668 O O . PRO A 1 98 ? 10.097 -5.591 7.497 1.00 66.38 98 PRO A O 1
ATOM 671 N N . PRO A 1 99 ? 10.753 -3.441 7.264 1.00 62.41 99 PRO A N 1
ATOM 672 C CA . PRO A 1 99 ? 11.570 -3.723 6.096 1.00 62.41 99 PRO A CA 1
ATOM 673 C C . PRO A 1 99 ? 12.636 -4.760 6.480 1.00 62.41 99 PRO A C 1
ATOM 675 O O . PRO A 1 99 ? 13.153 -4.712 7.604 1.00 62.41 99 PRO A O 1
ATOM 678 N N . PRO A 1 100 ? 12.964 -5.714 5.590 1.00 57.53 100 PRO A N 1
ATOM 679 C CA . PRO A 1 100 ? 14.073 -6.622 5.849 1.00 57.53 100 PRO A CA 1
ATOM 680 C C . PRO A 1 100 ? 15.320 -5.775 6.142 1.00 57.53 100 PRO A C 1
ATOM 682 O O . PRO A 1 100 ? 15.499 -4.731 5.511 1.00 57.53 100 PRO A O 1
ATOM 685 N N . ALA A 1 101 ? 16.097 -6.176 7.157 1.00 54.53 101 ALA A N 1
ATOM 686 C CA . ALA A 1 101 ? 17.170 -5.383 7.764 1.00 54.53 101 ALA A CA 1
ATOM 687 C C . ALA A 1 101 ? 17.945 -4.561 6.724 1.00 54.53 101 ALA A C 1
ATOM 689 O O . ALA A 1 101 ? 18.313 -5.104 5.683 1.00 54.53 101 ALA A O 1
ATOM 690 N N . ALA A 1 102 ? 18.170 -3.269 6.997 1.00 45.34 102 ALA A N 1
ATOM 691 C CA . ALA A 1 102 ? 18.928 -2.369 6.128 1.00 45.34 102 ALA A CA 1
ATOM 692 C C . ALA A 1 102 ? 20.261 -3.036 5.744 1.00 45.34 102 ALA A C 1
ATOM 694 O O . ALA A 1 102 ? 21.149 -3.191 6.577 1.00 45.34 102 ALA A O 1
ATOM 695 N N . GLY A 1 103 ? 20.331 -3.535 4.509 1.00 46.81 103 GLY A N 1
ATOM 696 C CA . GLY A 1 103 ? 21.310 -4.547 4.098 1.00 46.81 103 GLY A CA 1
ATOM 697 C C . GLY A 1 103 ? 20.719 -5.654 3.212 1.00 46.81 103 GLY A C 1
ATOM 698 O O . GLY A 1 103 ? 21.422 -6.305 2.455 1.00 46.81 103 GLY A O 1
ATOM 699 N N . ALA A 1 104 ? 19.401 -5.830 3.216 1.00 50.41 104 ALA A N 1
ATOM 700 C CA . ALA A 1 104 ? 18.676 -6.617 2.227 1.00 50.41 104 ALA A CA 1
ATOM 701 C C . ALA A 1 104 ? 18.197 -5.705 1.090 1.00 50.41 104 ALA A C 1
ATOM 703 O O . ALA A 1 104 ? 16.997 -5.613 0.828 1.00 50.41 104 ALA A O 1
ATOM 704 N N . ALA A 1 105 ? 19.122 -4.972 0.457 1.00 53.56 105 ALA A N 1
ATOM 705 C CA . ALA A 1 105 ? 18.815 -4.254 -0.773 1.00 53.56 105 ALA A CA 1
ATOM 706 C C . ALA A 1 105 ? 18.174 -5.252 -1.749 1.00 53.56 105 ALA A C 1
ATOM 708 O O . ALA A 1 105 ? 18.816 -6.211 -2.182 1.00 53.56 105 ALA A O 1
ATOM 709 N N . LYS A 1 106 ? 16.877 -5.083 -2.026 1.00 57.56 106 LYS A N 1
ATOM 710 C CA . LYS A 1 106 ? 16.195 -5.877 -3.040 1.00 57.56 106 LYS A CA 1
ATOM 711 C C . LYS A 1 106 ? 16.618 -5.333 -4.386 1.00 57.56 106 LYS A C 1
ATOM 713 O O . LYS A 1 106 ? 16.169 -4.288 -4.843 1.00 57.56 106 LYS A O 1
ATOM 718 N N . CYS A 1 107 ? 17.579 -6.030 -4.956 1.00 58.06 107 CYS A N 1
ATOM 719 C CA . CYS A 1 107 ? 18.071 -5.790 -6.288 1.00 58.06 107 CYS A CA 1
ATOM 720 C C . CYS A 1 107 ? 17.049 -6.361 -7.268 1.00 58.06 107 CYS A C 1
ATOM 722 O O . CYS A 1 107 ? 17.144 -7.507 -7.689 1.00 58.06 107 CYS A O 1
ATOM 724 N N . ASP A 1 108 ? 16.000 -5.580 -7.522 1.00 64.00 108 ASP A N 1
ATOM 725 C CA . ASP A 1 108 ? 14.833 -6.009 -8.298 1.00 64.00 108 ASP A CA 1
ATOM 726 C C . ASP A 1 108 ? 15.017 -5.801 -9.818 1.00 64.00 108 ASP A C 1
ATOM 728 O O . ASP A 1 108 ? 14.126 -6.119 -10.605 1.00 64.00 108 ASP A O 1
ATOM 732 N N . GLY A 1 109 ? 16.160 -5.261 -10.263 1.00 58.00 109 GLY A N 1
ATOM 733 C CA . GLY A 1 109 ? 16.486 -5.154 -11.686 1.00 58.00 109 GLY A CA 1
ATOM 734 C C . GLY A 1 109 ? 16.985 -6.482 -12.279 1.00 58.00 109 GLY A C 1
ATOM 735 O O . GLY A 1 109 ? 17.690 -7.233 -11.600 1.00 58.00 109 GLY A O 1
ATOM 736 N N . PRO A 1 110 ? 16.683 -6.785 -13.559 1.00 54.12 110 PRO A N 1
ATOM 737 C CA . PRO A 1 110 ? 17.217 -7.972 -14.220 1.00 54.12 110 PRO A CA 1
ATOM 738 C C . PRO A 1 110 ? 18.752 -7.925 -14.229 1.00 54.12 110 PRO A C 1
ATOM 740 O O . PRO A 1 110 ? 19.348 -6.956 -14.695 1.00 54.12 110 PRO A O 1
ATOM 743 N N . GLY A 1 111 ? 19.392 -8.967 -13.691 1.00 61.88 111 GLY A N 1
ATOM 744 C CA . GLY A 1 111 ? 20.854 -9.063 -13.600 1.00 61.88 111 GLY A CA 1
ATOM 745 C C . GLY A 1 111 ? 21.487 -8.299 -12.432 1.00 61.88 111 GLY A C 1
ATOM 746 O O . GLY A 1 111 ? 22.703 -8.097 -12.441 1.00 61.88 111 GLY A O 1
ATOM 747 N N . GLN A 1 112 ? 20.697 -7.866 -11.443 1.00 68.94 112 GLN A N 1
ATOM 748 C CA . GLN A 1 112 ? 21.232 -7.249 -10.234 1.00 68.94 112 GLN A CA 1
ATOM 749 C C . GLN A 1 112 ? 21.423 -8.264 -9.101 1.00 68.94 112 GLN A C 1
ATOM 751 O O . GLN A 1 112 ? 20.522 -9.038 -8.785 1.00 68.94 112 GLN A O 1
ATOM 756 N N . SER A 1 113 ? 22.582 -8.198 -8.448 1.00 63.38 113 SER A N 1
ATOM 757 C CA . SER A 1 113 ? 22.907 -8.982 -7.255 1.00 63.38 113 SER A CA 1
ATOM 758 C C . SER A 1 113 ? 23.225 -8.048 -6.084 1.00 63.38 113 SER A C 1
ATOM 760 O O . SER A 1 113 ? 23.878 -7.018 -6.287 1.00 63.38 113 SER A O 1
ATOM 762 N N . PRO A 1 114 ? 22.789 -8.376 -4.854 1.00 65.62 114 PRO A N 1
ATOM 763 C CA . PRO A 1 114 ? 23.176 -7.616 -3.677 1.00 65.62 114 PRO A CA 1
ATOM 764 C C . PRO A 1 114 ? 24.657 -7.853 -3.388 1.00 65.62 114 PRO A C 1
ATOM 766 O O . PRO A 1 114 ? 25.090 -8.997 -3.246 1.00 65.62 114 PRO A O 1
ATOM 769 N N . MET A 1 115 ? 25.429 -6.775 -3.272 1.00 62.28 115 MET A N 1
ATOM 770 C CA . MET A 1 115 ? 26.779 -6.833 -2.726 1.00 62.28 115 MET A CA 1
ATOM 771 C C . MET A 1 115 ? 26.859 -5.996 -1.455 1.00 62.28 115 MET A C 1
ATOM 773 O O . MET A 1 115 ? 26.421 -4.846 -1.410 1.00 62.28 115 MET A O 1
ATOM 777 N N . SER A 1 116 ? 27.398 -6.601 -0.403 1.00 65.00 116 SER A N 1
ATOM 778 C CA . SER A 1 116 ? 27.671 -5.922 0.860 1.00 65.00 116 SER A CA 1
ATOM 779 C C . SER A 1 116 ? 29.132 -5.506 0.883 1.00 65.00 116 SER A C 1
ATOM 781 O O . SER A 1 116 ? 30.010 -6.359 0.773 1.00 65.00 116 SER A O 1
ATOM 783 N N . VAL A 1 117 ? 29.392 -4.210 1.046 1.00 63.62 117 VAL A N 1
ATOM 784 C CA . VAL A 1 117 ? 30.731 -3.707 1.373 1.00 63.62 117 VAL A CA 1
ATOM 785 C C . VAL A 1 117 ? 30.830 -3.471 2.868 1.00 63.62 117 VAL A C 1
ATOM 787 O O . VAL A 1 117 ? 29.993 -2.792 3.472 1.00 63.62 117 VAL A O 1
ATOM 790 N N . GLU A 1 118 ? 31.873 -4.028 3.474 1.00 58.75 118 GLU A N 1
ATOM 791 C CA . GLU A 1 118 ? 32.209 -3.739 4.864 1.00 58.75 118 GLU A CA 1
ATOM 792 C C . GLU A 1 118 ? 32.430 -2.225 5.022 1.00 58.75 118 GLU A C 1
ATOM 794 O O . GLU A 1 118 ? 33.272 -1.628 4.357 1.00 58.75 118 GLU A O 1
ATOM 799 N N . GLY A 1 119 ? 31.613 -1.585 5.864 1.00 58.38 119 GLY A N 1
ATOM 800 C CA . GLY A 1 119 ? 31.699 -0.152 6.173 1.00 58.38 119 GLY A CA 1
ATOM 801 C C . GLY A 1 119 ? 30.831 0.797 5.331 1.00 58.38 119 GLY A C 1
ATOM 802 O O . GLY A 1 119 ? 30.663 1.940 5.745 1.00 58.38 119 GLY A O 1
ATOM 803 N N . ALA A 1 120 ? 30.234 0.357 4.216 1.00 58.12 120 ALA A N 1
ATOM 804 C CA . ALA A 1 120 ? 29.395 1.219 3.358 1.00 58.12 120 ALA A CA 1
ATOM 805 C C . ALA A 1 120 ? 27.972 0.680 3.080 1.00 58.12 120 ALA A C 1
ATOM 807 O O . ALA A 1 120 ? 27.188 1.326 2.387 1.00 58.12 120 ALA A O 1
ATOM 808 N N . GLY A 1 121 ? 27.598 -0.451 3.689 1.00 58.72 121 GLY A N 1
ATOM 809 C CA . GLY A 1 121 ? 26.258 -1.035 3.570 1.00 58.72 121 GLY A CA 1
ATOM 810 C C . GLY A 1 121 ? 26.088 -1.901 2.319 1.00 58.72 121 GLY A C 1
ATOM 811 O O . GLY A 1 121 ? 27.054 -2.227 1.631 1.00 58.72 121 GL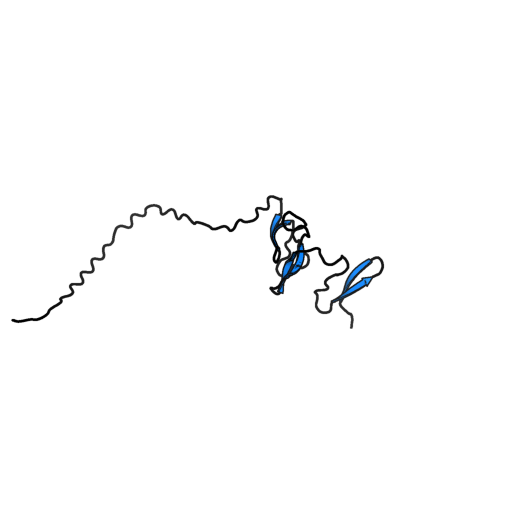Y A O 1
ATOM 812 N N . THR A 1 122 ? 24.856 -2.328 2.039 1.00 64.25 122 THR A N 1
ATOM 813 C CA . THR A 1 122 ? 24.549 -3.184 0.881 1.00 64.25 122 THR A CA 1
ATOM 814 C C . THR A 1 122 ? 24.028 -2.349 -0.277 1.00 64.25 122 THR A C 1
ATOM 816 O O . THR A 1 122 ? 23.066 -1.599 -0.116 1.00 64.25 122 THR A O 1
ATOM 819 N N . TYR A 1 123 ? 24.631 -2.516 -1.451 1.00 64.75 123 TYR A N 1
ATOM 820 C CA . TYR A 1 123 ? 24.206 -1.881 -2.693 1.00 64.75 123 TYR A CA 1
ATOM 821 C C . TYR A 1 123 ? 23.990 -2.919 -3.793 1.00 64.75 123 TYR 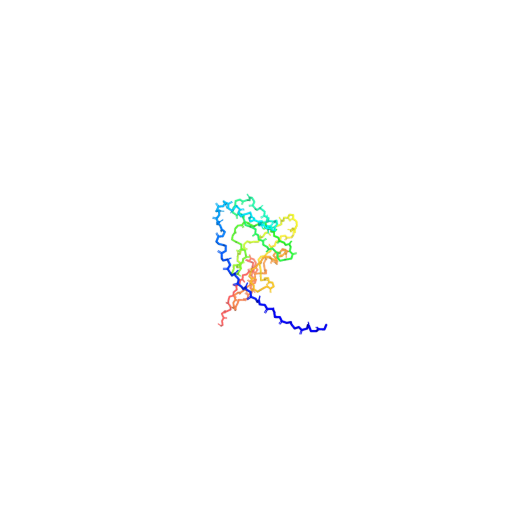A C 1
ATOM 823 O O . TYR A 1 123 ? 24.513 -4.033 -3.751 1.00 64.75 123 TYR A O 1
ATOM 831 N N . CYS A 1 124 ? 23.174 -2.557 -4.778 1.00 69.00 124 CYS A N 1
ATOM 832 C CA . CYS A 1 124 ? 22.879 -3.413 -5.918 1.00 69.00 124 CYS A CA 1
ATOM 833 C C . CYS A 1 124 ? 23.874 -3.157 -7.042 1.00 69.00 124 CYS A C 1
ATOM 835 O O . CYS A 1 124 ? 23.996 -2.029 -7.516 1.00 69.00 124 CYS A O 1
ATOM 837 N N . VAL A 1 125 ? 24.546 -4.211 -7.494 1.00 67.44 125 VAL A N 1
ATOM 838 C CA . VAL A 1 125 ? 25.381 -4.190 -8.702 1.00 67.44 125 VAL A CA 1
ATOM 839 C C . VAL A 1 125 ? 24.699 -4.960 -9.807 1.00 67.44 125 VAL A C 1
ATOM 841 O O . VAL A 1 125 ? 24.229 -6.075 -9.602 1.00 67.44 125 VAL A O 1
ATOM 844 N N . THR A 1 126 ? 24.704 -4.385 -11.002 1.00 70.44 126 THR A N 1
ATOM 845 C CA . THR A 1 126 ? 24.495 -5.121 -12.248 1.00 70.44 126 THR A CA 1
ATOM 846 C C . THR A 1 126 ? 25.796 -5.834 -12.602 1.00 70.44 126 THR A C 1
ATOM 848 O O . THR A 1 126 ? 26.825 -5.169 -12.735 1.00 70.44 126 THR A O 1
ATOM 851 N N . GLY A 1 127 ? 25.775 -7.162 -12.729 1.00 65.56 127 GLY A N 1
ATOM 852 C CA . GLY A 1 127 ? 26.971 -7.926 -13.093 1.00 65.56 127 GLY A CA 1
ATOM 853 C C . GLY A 1 127 ? 27.540 -7.475 -14.443 1.00 65.56 127 GLY A C 1
ATOM 854 O O . GLY A 1 127 ? 26.836 -7.509 -15.450 1.00 65.56 127 GLY A O 1
ATOM 855 N N . GLN A 1 128 ? 28.806 -7.048 -14.464 1.00 54.16 128 GLN A N 1
ATOM 856 C CA . GLN A 1 128 ? 29.612 -7.034 -15.685 1.00 54.16 128 GLN A CA 1
ATOM 857 C C . GLN A 1 128 ? 29.920 -8.492 -16.043 1.00 54.16 128 GLN A C 1
ATOM 859 O O . GLN A 1 128 ? 30.383 -9.246 -15.185 1.00 54.16 128 GLN A O 1
ATOM 864 N N . ALA A 1 129 ? 29.597 -8.879 -17.278 1.00 42.69 129 ALA A N 1
ATOM 865 C CA . ALA A 1 129 ? 30.130 -10.087 -17.900 1.00 42.69 129 ALA A CA 1
ATOM 866 C C . ALA A 1 129 ? 31.646 -9.962 -18.106 1.00 42.69 129 ALA A C 1
ATOM 868 O O . ALA A 1 129 ? 32.106 -8.817 -18.339 1.00 42.69 129 ALA A O 1
#

Radius of gyration: 31.63 Å; Cα contacts (8 Å, |Δi|>4): 199; chains: 1; bounding box: 110×46×45 Å

Nearest PDB structures (foldseek):
  5lnl-assembly2_F  TM=2.855E-01  e=2.116E+00  Haemophilus influenzae
  5lnl-assembly1_C  TM=2.717E-01  e=1.661E+00  Haemophilus influenzae
  5lnl-assembly2_E  TM=2.754E-01  e=3.043E+00  Haemophilus influenzae

Secondary structure (DSSP, 8-state):
----------------------------------------STTEEEEEETTTEEEEEESSB--BT-TT-B---SBTTBTT-EEEEE-TTSSEEEEESPPS-TT-----STTEEEEEETTTEEEEEEPP-

Solvent-accessible surface area (backbone atoms only — not comparable to full-atom values): 8309 Å² total; per-residue (Å²): 135,85,91,79,90,81,90,79,86,77,84,77,80,74,81,74,81,69,79,81,75,83,64,87,78,84,78,81,79,81,76,83,70,73,84,70,69,78,47,86,52,89,70,35,42,69,42,65,28,61,95,68,46,73,42,58,23,62,64,61,60,22,44,57,87,34,71,90,20,39,38,32,61,63,43,96,86,32,77,55,14,30,23,50,40,73,41,99,86,73,34,26,22,22,34,66,34,65,62,69,61,98,58,60,51,77,38,82,53,92,66,32,44,68,43,74,45,92,93,76,50,40,46,65,41,69,72,80,131